Protein AF-A0A3M1JG10-F1 (afdb_monomer)

Secondary structure (DSSP, 8-state):
--------HHHHHHHGGGSPPS-SSSPPP-HHHHHHHHHHHHHTTT-GGGS-HHHH--HHHHHHHHHHHHTTTHHHHHHHHHTT----

Solvent-accessible surface area (backbone atoms only — not comparable to full-atom values): 5427 Å² total; per-residue (Å²): 131,86,88,74,56,68,70,51,71,73,58,40,67,63,40,58,79,72,50,85,72,90,69,89,74,79,80,79,70,67,59,66,44,32,51,18,36,42,54,37,15,50,75,62,75,60,40,47,87,75,41,56,48,92,76,38,38,58,50,66,59,36,53,54,47,52,52,60,32,56,79,65,53,46,57,59,54,47,45,61,68,51,71,79,58,75,92,126

Sequence (88 aa):
MKDFFWFSDAQWARIEPLLPTGTRGKARVDDRRVLSGIVHALKCGGRWADCPREVYGPKKTLYNRFVRWAERGIWEEIFGALAGEEDA

Nearest PDB structures (foldseek):
  5lj3-assembly1_O  TM=4.184E-01  e=4.869E+00  Saccharomyces cerevisiae
  5lj5-assembly1_O  TM=4.184E-01  e=4.869E+00  Saccharomyces cerevisiae

Radius of gyration: 13.09 Å; Cα contacts (8 Å, |Δi|>4): 63; chains: 1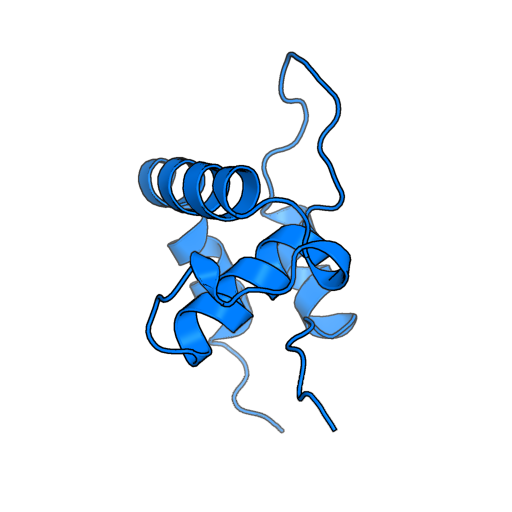; bounding box: 30×34×34 Å

Foldseek 3Di:
DPPQFFDDPVLCVLLVVLDDPDDPDDDDDDPRLLVSLLVRCVVVVVNLVPRDCVRRNDSVSSVVVVVVCVVVCSVVSSCVSPVVDDDD

Structure (mmCIF, N/CA/C/O backbone):
data_AF-A0A3M1JG10-F1
#
_entry.id   AF-A0A3M1JG10-F1
#
loop_
_atom_site.group_PDB
_atom_site.id
_atom_site.type_symbol
_atom_site.label_atom_id
_atom_site.label_alt_id
_atom_site.label_comp_id
_atom_site.label_asym_id
_atom_site.label_entity_id
_atom_site.label_seq_id
_atom_site.pdbx_PDB_ins_code
_atom_site.Cartn_x
_atom_site.Cartn_y
_atom_site.Cartn_z
_atom_site.occupancy
_atom_site.B_iso_or_equiv
_atom_site.auth_seq_id
_atom_site.auth_comp_id
_atom_site.auth_asym_id
_atom_site.auth_atom_id
_atom_site.pdbx_PDB_model_num
ATOM 1 N N . MET A 1 1 ? -1.216 -7.501 -22.036 1.00 47.47 1 MET A N 1
ATOM 2 C CA . MET A 1 1 ? -1.878 -6.459 -21.221 1.00 47.47 1 MET A CA 1
ATOM 3 C C . MET A 1 1 ? -1.136 -6.438 -19.890 1.00 47.47 1 MET A C 1
ATOM 5 O O . MET A 1 1 ? -0.739 -7.511 -19.461 1.00 47.47 1 MET A O 1
ATOM 9 N N . LYS A 1 2 ? -0.786 -5.282 -19.311 1.00 60.34 2 LYS A N 1
ATOM 10 C CA . LYS A 1 2 ? -0.138 -5.288 -17.987 1.00 60.34 2 LYS A CA 1
ATOM 11 C C . LYS A 1 2 ? -1.237 -5.467 -16.944 1.00 60.34 2 LYS A C 1
ATOM 13 O O . LYS A 1 2 ? -2.079 -4.582 -16.821 1.00 60.34 2 LYS A O 1
ATOM 18 N N . ASP A 1 3 ? -1.220 -6.582 -16.223 1.00 83.69 3 ASP A N 1
ATOM 19 C CA . ASP A 1 3 ? -2.187 -6.847 -15.158 1.00 83.69 3 ASP A CA 1
ATOM 20 C C . ASP A 1 3 ? -1.794 -6.044 -13.915 1.00 83.69 3 ASP A C 1
ATOM 22 O O . ASP A 1 3 ? -1.000 -6.457 -13.066 1.00 83.69 3 ASP A O 1
ATOM 26 N N . PHE A 1 4 ? -2.300 -4.815 -13.860 1.00 91.69 4 PHE A N 1
ATOM 27 C CA . PHE A 1 4 ? -2.154 -3.941 -12.708 1.00 91.69 4 PHE A CA 1
ATOM 28 C C . PHE A 1 4 ? -3.092 -4.389 -11.595 1.00 91.69 4 PHE A C 1
ATOM 30 O O . PHE A 1 4 ? -4.258 -4.698 -11.822 1.00 91.69 4 PHE A O 1
ATOM 37 N N . PHE A 1 5 ? -2.581 -4.389 -10.370 1.00 93.75 5 PHE A N 1
ATOM 38 C CA . PHE A 1 5 ? -3.407 -4.627 -9.200 1.00 93.75 5 PHE A CA 1
ATOM 39 C C . PHE A 1 5 ? -4.114 -3.340 -8.778 1.00 93.75 5 PHE A C 1
ATOM 41 O O . PHE A 1 5 ? -3.476 -2.290 -8.678 1.00 93.75 5 PHE A O 1
ATOM 48 N N . TRP A 1 6 ? -5.402 -3.446 -8.480 1.00 95.69 6 TRP A N 1
ATOM 49 C CA . TRP A 1 6 ? -6.202 -2.405 -7.851 1.00 95.69 6 TRP A CA 1
ATOM 50 C C . TRP A 1 6 ? -7.129 -3.055 -6.838 1.00 95.69 6 TRP A C 1
ATOM 52 O O . TRP A 1 6 ? -7.754 -4.068 -7.144 1.00 95.69 6 TRP A O 1
ATOM 62 N N . PHE A 1 7 ? -7.234 -2.466 -5.649 1.00 95.94 7 PHE A N 1
ATOM 63 C CA . PHE A 1 7 ? -8.308 -2.841 -4.733 1.00 95.94 7 PHE A CA 1
ATOM 64 C C . PHE A 1 7 ? -9.655 -2.526 -5.376 1.00 95.94 7 PHE A C 1
ATOM 66 O O . PHE A 1 7 ? -9.798 -1.457 -5.977 1.00 95.94 7 PHE A O 1
ATOM 73 N N . SER A 1 8 ? -10.628 -3.426 -5.240 1.00 95.75 8 SER A N 1
ATOM 74 C CA . SER A 1 8 ? -12.015 -3.162 -5.636 1.00 95.75 8 SER A CA 1
ATOM 75 C C . SER A 1 8 ? -12.647 -2.095 -4.736 1.00 95.75 8 SER A C 1
ATOM 77 O O . SER A 1 8 ? -12.095 -1.750 -3.691 1.00 95.75 8 SER A O 1
ATOM 79 N N . ASP A 1 9 ? -13.803 -1.557 -5.127 1.00 95.81 9 ASP A N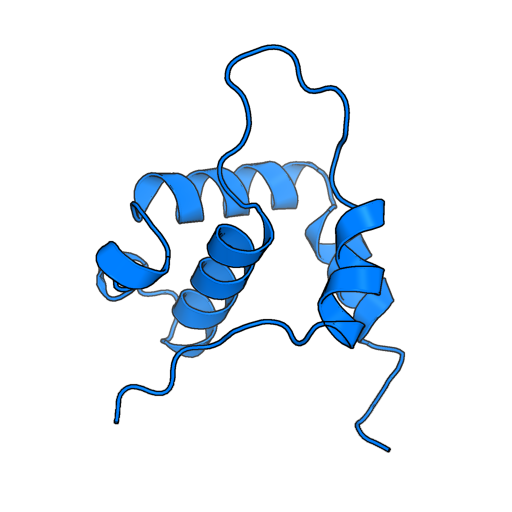 1
ATOM 80 C CA . ASP A 1 9 ? -14.518 -0.583 -4.288 1.00 95.81 9 ASP A CA 1
ATOM 81 C C . ASP A 1 9 ? -14.950 -1.203 -2.954 1.00 95.81 9 ASP A C 1
ATOM 83 O O . ASP A 1 9 ? -14.814 -0.570 -1.912 1.00 95.81 9 ASP A O 1
ATOM 87 N N . ALA A 1 10 ? -15.377 -2.469 -2.974 1.00 95.19 10 ALA A N 1
ATOM 88 C CA . ALA A 1 10 ? -15.758 -3.212 -1.776 1.00 95.19 10 ALA A CA 1
ATOM 89 C C . ALA A 1 10 ? -14.570 -3.420 -0.822 1.00 95.19 10 ALA A C 1
ATOM 91 O O . ALA A 1 10 ? -14.676 -3.153 0.374 1.00 95.19 10 ALA A O 1
ATOM 92 N N . GLN A 1 11 ? -13.411 -3.828 -1.350 1.00 95.69 11 GLN A N 1
ATOM 93 C CA . GLN A 1 11 ? -12.188 -3.937 -0.550 1.00 95.69 11 GLN A CA 1
ATOM 94 C C . GLN A 1 11 ? -11.769 -2.566 -0.016 1.00 95.69 11 GLN A C 1
ATOM 96 O O . GLN A 1 11 ? -11.433 -2.429 1.158 1.00 95.69 11 GLN A O 1
ATOM 101 N N . TRP A 1 12 ? -11.816 -1.532 -0.861 1.00 95.75 12 TRP A N 1
ATOM 102 C CA . TRP A 1 12 ? -11.403 -0.190 -0.473 1.00 95.75 12 TRP A CA 1
ATOM 103 C C . TRP A 1 12 ? -12.277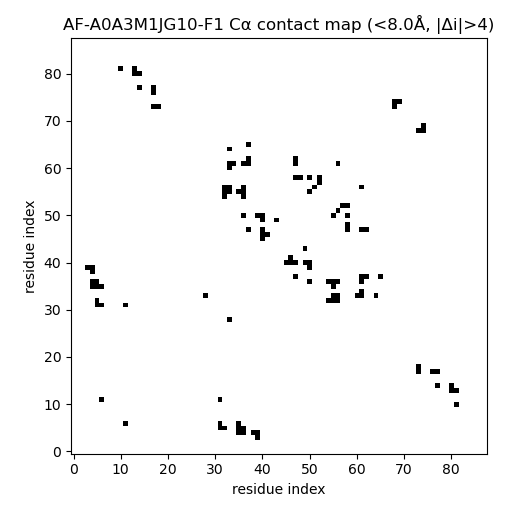 0.405 0.631 1.00 95.75 12 TRP A C 1
ATOM 105 O O . TRP A 1 12 ? -11.735 0.972 1.575 1.00 95.75 12 TRP A O 1
ATOM 115 N N . ALA A 1 13 ? -13.595 0.207 0.576 1.00 95.56 13 ALA A N 1
ATOM 116 C CA . ALA A 1 13 ? -14.524 0.673 1.603 1.00 95.56 13 ALA A CA 1
ATOM 117 C C . ALA A 1 13 ? -14.216 0.101 3.001 1.00 95.56 13 ALA A C 1
ATOM 119 O O . ALA A 1 13 ? -14.501 0.745 4.008 1.00 95.56 13 ALA A O 1
ATOM 120 N N . ARG A 1 14 ? -13.601 -1.087 3.075 1.00 95.00 14 ARG A N 1
ATOM 121 C CA . ARG A 1 14 ? -13.153 -1.711 4.333 1.00 95.00 14 ARG A CA 1
ATOM 122 C C . ARG A 1 14 ? -11.7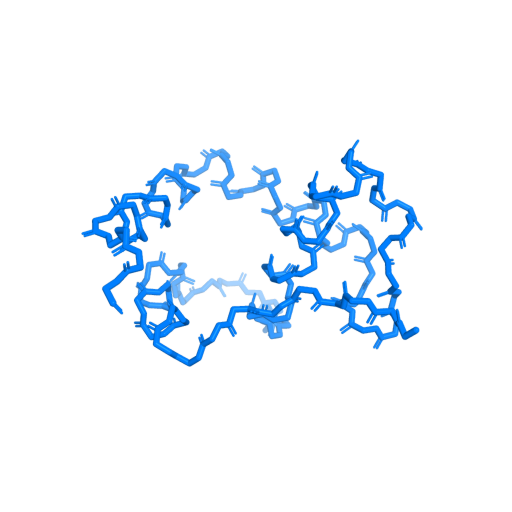87 -1.197 4.786 1.00 95.00 14 ARG A C 1
ATOM 124 O O . ARG A 1 14 ? -11.531 -1.118 5.981 1.00 95.00 14 ARG A O 1
ATOM 131 N N . ILE A 1 15 ? -10.916 -0.852 3.838 1.00 95.38 15 ILE A N 1
ATOM 132 C CA . ILE A 1 15 ? -9.552 -0.376 4.100 1.00 95.38 15 ILE A CA 1
ATOM 133 C C . ILE A 1 15 ? -9.548 1.089 4.535 1.00 95.38 15 ILE A C 1
ATOM 135 O O . ILE A 1 15 ? -8.860 1.439 5.491 1.00 95.38 15 ILE A O 1
ATOM 139 N N . GLU A 1 16 ? -10.277 1.952 3.824 1.00 93.81 16 GLU A N 1
ATOM 140 C CA . GLU A 1 16 ? -10.232 3.408 3.993 1.00 93.81 16 GLU A CA 1
ATOM 141 C C . GLU A 1 16 ? -10.422 3.874 5.452 1.00 93.81 16 GLU A C 1
ATOM 143 O O . GLU A 1 16 ? -9.627 4.707 5.897 1.00 93.81 16 GLU A O 1
ATOM 148 N N . PRO A 1 17 ? -11.367 3.320 6.240 1.00 93.44 17 PRO A N 1
ATOM 149 C CA . PRO A 1 17 ? -11.568 3.725 7.634 1.00 93.44 17 PRO A CA 1
ATOM 150 C C . PRO A 1 17 ? -10.399 3.390 8.571 1.00 93.44 17 PRO A C 1
ATOM 152 O O . PRO A 1 17 ? -10.248 4.036 9.605 1.00 93.44 17 PRO A O 1
ATOM 155 N N . LEU A 1 18 ? -9.571 2.401 8.220 1.00 92.94 18 LEU A N 1
ATOM 156 C CA . LEU A 1 18 ? -8.405 1.972 9.007 1.00 92.94 18 LEU A CA 1
ATOM 157 C C . LEU A 1 18 ? -7.204 2.895 8.786 1.00 92.94 18 LEU A C 1
ATOM 159 O O . LEU A 1 18 ? -6.205 2.859 9.508 1.00 92.94 18 LEU A O 1
ATOM 163 N N . LEU A 1 19 ? -7.264 3.724 7.742 1.00 91.00 19 LEU A N 1
ATOM 164 C CA . LEU A 1 19 ? -6.143 4.564 7.387 1.00 91.00 19 LEU A CA 1
ATOM 165 C C . LEU A 1 19 ? -6.050 5.744 8.350 1.00 91.00 19 LEU A C 1
ATOM 167 O O . LEU A 1 19 ? -7.055 6.373 8.681 1.00 91.00 19 LEU A O 1
ATOM 171 N N . PRO A 1 20 ? -4.838 6.142 8.767 1.00 85.81 20 PRO A N 1
ATOM 172 C CA . PRO A 1 20 ? -4.725 7.174 9.784 1.00 85.81 20 PRO A CA 1
ATOM 173 C C . PRO A 1 20 ? -5.287 8.501 9.276 1.00 85.81 20 PRO A C 1
ATOM 175 O O . PRO A 1 20 ? -4.807 9.000 8.265 1.00 85.81 20 PRO A O 1
ATOM 178 N N . THR A 1 21 ? -6.225 9.135 9.962 1.00 80.50 21 THR A N 1
ATOM 179 C CA . THR A 1 21 ? -6.749 10.452 9.563 1.00 80.50 21 THR A CA 1
ATOM 180 C C . THR A 1 21 ? -5.973 11.589 10.249 1.00 80.50 21 THR A C 1
ATOM 182 O O . THR A 1 21 ? -5.110 11.349 11.094 1.00 80.50 21 THR A O 1
ATOM 185 N N . GLY A 1 22 ? -6.171 12.844 9.818 1.00 70.50 22 GLY A N 1
ATOM 186 C CA . GLY A 1 22 ? -5.671 14.028 10.543 1.00 70.50 22 GLY A CA 1
ATOM 187 C C . GLY A 1 22 ? -4.145 14.166 10.674 1.00 70.50 22 GLY A C 1
ATOM 188 O O . GLY A 1 22 ? -3.652 14.758 11.632 1.00 70.50 22 GLY A O 1
ATOM 189 N N . THR A 1 23 ? -3.362 13.628 9.732 1.00 68.25 23 THR A N 1
ATOM 190 C CA . THR A 1 23 ? -1.889 13.740 9.817 1.00 68.25 23 THR A CA 1
ATOM 191 C C . THR A 1 23 ?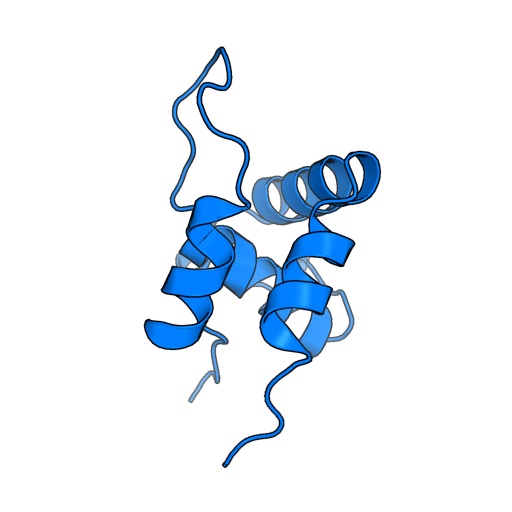 -1.432 15.164 9.527 1.00 68.25 23 THR A C 1
ATOM 193 O O . THR A 1 23 ? -1.745 15.725 8.480 1.00 68.25 23 THR A O 1
ATOM 196 N N . ARG A 1 24 ? -0.636 15.733 10.436 1.00 66.69 24 ARG A N 1
ATOM 197 C CA . ARG A 1 24 ? -0.020 17.052 10.258 1.00 66.69 24 ARG A CA 1
ATOM 198 C C . ARG A 1 24 ? 0.986 17.015 9.101 1.00 66.69 24 ARG A C 1
ATOM 200 O O . ARG A 1 24 ? 1.850 16.140 9.062 1.00 66.69 24 ARG A O 1
ATOM 207 N N . GLY A 1 25 ? 0.904 17.983 8.189 1.00 68.69 25 GLY A N 1
ATOM 208 C CA . GLY A 1 25 ? 1.843 18.138 7.074 1.00 68.69 25 GLY A CA 1
ATOM 209 C C . GLY A 1 25 ? 1.164 18.145 5.705 1.00 68.69 25 GLY A C 1
ATOM 210 O O . GLY A 1 25 ? 0.007 18.532 5.573 1.00 68.69 25 GLY A O 1
ATOM 211 N N . LYS A 1 26 ? 1.914 17.757 4.668 1.00 66.19 26 LYS A N 1
ATOM 212 C CA . LYS A 1 26 ? 1.427 17.746 3.283 1.00 66.19 26 LYS A CA 1
ATOM 213 C C . LYS A 1 26 ? 0.264 16.762 3.133 1.00 66.19 26 LYS A C 1
ATOM 215 O O . LYS A 1 26 ? 0.369 15.623 3.587 1.00 66.19 26 LYS A O 1
ATOM 220 N N . ALA A 1 27 ? -0.791 17.200 2.441 1.00 70.31 27 ALA A N 1
ATOM 221 C CA . ALA A 1 27 ? -1.918 16.351 2.074 1.00 70.31 27 ALA A CA 1
ATOM 222 C C . ALA A 1 27 ? -1.427 15.048 1.428 1.00 70.31 27 ALA A C 1
ATOM 224 O O . ALA A 1 27 ? -0.474 15.044 0.634 1.00 70.31 27 ALA A O 1
ATOM 225 N N . ARG A 1 28 ? -2.060 13.934 1.799 1.00 73.69 28 ARG A N 1
ATOM 226 C CA . ARG A 1 28 ? -1.689 12.631 1.258 1.00 73.69 28 ARG A CA 1
ATOM 227 C C . ARG A 1 28 ? -2.048 12.564 -0.216 1.00 73.69 28 ARG A C 1
ATOM 229 O O . ARG A 1 28 ? -3.076 13.070 -0.651 1.00 73.69 28 ARG A O 1
ATOM 236 N N . VAL A 1 29 ? -1.166 11.926 -0.976 1.00 78.69 29 VAL A N 1
ATOM 237 C CA . VAL A 1 29 ? -1.542 11.393 -2.285 1.00 78.69 29 VAL A CA 1
ATOM 238 C C . VAL A 1 29 ? -2.587 10.299 -2.086 1.00 78.69 29 VAL A C 1
ATOM 240 O O . VAL A 1 29 ? -2.623 9.707 -1.012 1.00 78.69 29 VAL A O 1
ATOM 243 N N . ASP A 1 30 ? -3.373 10.023 -3.122 1.00 90.25 30 ASP A N 1
ATOM 244 C CA . ASP A 1 30 ? -4.358 8.938 -3.160 1.00 90.25 30 ASP A CA 1
ATOM 245 C C . ASP A 1 30 ? -3.809 7.640 -2.532 1.00 90.25 30 ASP A C 1
ATOM 247 O O . ASP A 1 30 ? -2.889 7.004 -3.067 1.00 90.25 30 ASP A O 1
ATOM 251 N N . ASP A 1 31 ? -4.357 7.292 -1.364 1.00 91.88 31 ASP A N 1
ATOM 252 C CA . ASP A 1 31 ? -3.921 6.146 -0.576 1.00 91.88 31 ASP A CA 1
ATOM 253 C C . ASP A 1 31 ? -4.320 4.827 -1.256 1.00 91.88 31 ASP A C 1
ATOM 255 O O . ASP A 1 31 ? -3.548 3.872 -1.176 1.00 91.88 31 ASP A O 1
ATOM 259 N N . ARG A 1 32 ? -5.425 4.780 -2.019 1.00 95.38 32 ARG A N 1
ATOM 260 C CA . ARG A 1 32 ? -5.846 3.583 -2.770 1.00 95.38 32 ARG A CA 1
ATOM 261 C C . ARG A 1 32 ? -4.849 3.249 -3.848 1.00 95.38 32 ARG A C 1
ATOM 263 O O . ARG A 1 32 ? -4.435 2.095 -3.980 1.00 95.38 32 ARG A O 1
ATOM 270 N N . ARG A 1 33 ? -4.411 4.267 -4.586 1.00 95.69 33 ARG A N 1
ATOM 271 C CA . ARG A 1 33 ? -3.368 4.122 -5.601 1.00 95.69 33 ARG A CA 1
ATOM 272 C C . ARG A 1 33 ? -2.055 3.647 -4.991 1.00 95.69 33 ARG A C 1
ATOM 274 O O . ARG A 1 33 ? -1.442 2.717 -5.508 1.00 95.69 33 ARG A O 1
ATOM 281 N N . VAL A 1 34 ? -1.613 4.270 -3.897 1.00 94.56 34 VAL A N 1
ATOM 282 C CA . VAL A 1 34 ? -0.354 3.886 -3.236 1.00 94.56 34 VAL A CA 1
ATOM 283 C C . VAL A 1 34 ? -0.424 2.454 -2.717 1.00 94.56 34 VAL A C 1
ATOM 285 O O . VAL A 1 34 ? 0.501 1.681 -2.955 1.00 94.56 34 VAL A O 1
ATOM 288 N N . LEU A 1 35 ? -1.516 2.080 -2.052 1.00 95.56 35 LEU A N 1
ATOM 289 C CA . LEU A 1 35 ? -1.672 0.743 -1.494 1.00 95.56 35 LEU A CA 1
ATOM 290 C C . LEU A 1 35 ? -1.738 -0.325 -2.585 1.00 95.56 35 LEU A C 1
ATOM 292 O O . LEU A 1 35 ? -1.061 -1.347 -2.492 1.00 95.56 35 LEU A O 1
ATOM 296 N N . SER A 1 36 ? -2.472 -0.041 -3.661 1.00 96.06 36 SER A N 1
ATOM 297 C CA . SER A 1 36 ? -2.539 -0.913 -4.834 1.00 96.06 36 SER A CA 1
ATOM 298 C C . SER A 1 36 ? -1.156 -1.117 -5.464 1.00 96.06 36 SER A C 1
ATOM 300 O O . SER A 1 36 ? -0.784 -2.240 -5.800 1.00 96.06 36 SER A O 1
ATOM 302 N N . GLY A 1 37 ? -0.342 -0.058 -5.539 1.00 95.69 37 GLY A N 1
ATOM 303 C CA . GLY A 1 37 ? 1.035 -0.138 -6.030 1.00 95.69 37 GLY A CA 1
ATOM 304 C C . GLY A 1 37 ? 1.979 -0.922 -5.125 1.00 95.69 37 GLY A C 1
ATOM 305 O O . GLY A 1 37 ? 2.890 -1.588 -5.618 1.00 95.69 37 GLY A O 1
ATOM 306 N N . ILE A 1 38 ? 1.762 -0.871 -3.809 1.00 95.81 38 ILE A N 1
ATOM 307 C CA . ILE A 1 38 ? 2.509 -1.692 -2.852 1.00 95.81 38 ILE A CA 1
ATOM 308 C C . ILE A 1 38 ? 2.179 -3.170 -3.065 1.00 95.81 38 ILE A C 1
ATOM 310 O O . ILE A 1 38 ? 3.094 -3.965 -3.260 1.00 95.81 38 ILE A O 1
ATOM 314 N N . VAL A 1 39 ? 0.896 -3.537 -3.117 1.00 94.88 39 VAL A N 1
ATOM 315 C CA . VAL A 1 39 ? 0.488 -4.931 -3.355 1.00 94.88 39 VAL A CA 1
ATOM 316 C C . VAL A 1 39 ? 0.958 -5.425 -4.722 1.00 94.88 39 VAL A C 1
ATOM 318 O O . VAL A 1 39 ? 1.449 -6.547 -4.824 1.00 94.88 39 VAL A O 1
ATOM 321 N N . HIS A 1 40 ? 0.894 -4.589 -5.762 1.00 94.88 40 HIS A N 1
ATOM 322 C CA . HIS A 1 40 ? 1.459 -4.922 -7.069 1.00 94.88 40 HIS A CA 1
ATOM 323 C C . HIS A 1 40 ? 2.961 -5.235 -6.975 1.00 94.88 40 HIS A C 1
ATOM 325 O O . HIS A 1 40 ? 3.403 -6.272 -7.460 1.00 94.88 40 HIS A O 1
ATOM 331 N N . ALA A 1 41 ? 3.745 -4.385 -6.301 1.00 94.25 41 ALA A N 1
ATOM 332 C CA . ALA A 1 41 ? 5.176 -4.618 -6.117 1.00 94.25 41 ALA A CA 1
ATOM 333 C C . ALA A 1 41 ? 5.463 -5.920 -5.349 1.00 94.25 41 ALA A C 1
ATOM 335 O O . ALA A 1 41 ? 6.393 -6.640 -5.708 1.00 94.25 41 ALA A O 1
ATOM 336 N N . LEU A 1 42 ? 4.657 -6.246 -4.332 1.00 92.62 42 LEU A N 1
ATOM 337 C CA . LEU A 1 42 ? 4.769 -7.499 -3.579 1.00 92.62 42 LEU A CA 1
ATOM 338 C C . LEU A 1 42 ? 4.443 -8.723 -4.450 1.00 92.62 42 LEU A C 1
ATOM 340 O O . LEU A 1 42 ? 5.209 -9.684 -4.439 1.00 92.62 42 LEU A O 1
ATOM 344 N N . LYS A 1 43 ? 3.387 -8.663 -5.275 1.00 89.94 43 LYS A N 1
ATOM 345 C CA . LYS A 1 43 ? 3.058 -9.711 -6.263 1.00 89.94 43 LYS A CA 1
ATOM 346 C C . LYS A 1 43 ? 4.172 -9.916 -7.296 1.00 89.94 43 LYS A C 1
ATOM 348 O O . LYS A 1 43 ? 4.396 -11.034 -7.741 1.00 89.94 43 LYS A O 1
ATOM 353 N N . CYS A 1 44 ? 4.913 -8.858 -7.619 1.00 89.12 44 CYS A N 1
ATOM 354 C CA . CYS A 1 44 ? 6.085 -8.891 -8.499 1.00 89.12 44 CYS A CA 1
ATOM 355 C C . CYS A 1 44 ? 7.400 -9.256 -7.768 1.00 89.12 44 CYS A C 1
ATOM 357 O O . CYS A 1 44 ? 8.486 -8.923 -8.245 1.00 89.12 44 CYS A O 1
ATOM 359 N N . GLY A 1 45 ? 7.335 -9.901 -6.597 1.00 88.62 45 GLY A N 1
ATOM 360 C CA . GLY A 1 45 ? 8.514 -10.361 -5.851 1.00 88.62 45 GLY A CA 1
ATOM 361 C C . GLY A 1 45 ? 9.234 -9.270 -5.051 1.00 88.62 45 GLY A C 1
ATOM 362 O O . GLY A 1 45 ? 10.433 -9.373 -4.805 1.00 88.62 45 GLY A O 1
ATOM 363 N N . GLY A 1 46 ? 8.541 -8.190 -4.678 1.00 85.50 46 GLY A N 1
ATOM 364 C CA . GLY A 1 46 ? 9.100 -7.098 -3.869 1.00 85.50 46 GLY A CA 1
ATOM 365 C C . GLY A 1 46 ? 9.999 -6.130 -4.645 1.00 85.50 46 GLY A C 1
ATOM 366 O O . GLY A 1 46 ? 10.715 -5.317 -4.055 1.00 85.50 46 GLY A O 1
ATOM 367 N N . ARG A 1 47 ? 9.975 -6.180 -5.981 1.00 89.12 47 ARG A N 1
ATOM 368 C CA . ARG A 1 47 ? 10.795 -5.329 -6.849 1.00 89.12 47 ARG A CA 1
ATOM 369 C C . ARG A 1 47 ? 10.149 -3.957 -7.048 1.00 89.12 47 ARG A C 1
ATOM 371 O O . ARG A 1 47 ? 9.564 -3.660 -8.083 1.00 89.12 47 ARG A O 1
ATOM 378 N N . TRP A 1 48 ? 10.308 -3.068 -6.067 1.00 90.25 48 TRP A N 1
ATOM 379 C CA . TRP A 1 48 ? 9.753 -1.701 -6.093 1.00 90.25 48 TRP A CA 1
ATOM 380 C C . TRP A 1 48 ? 10.125 -0.878 -7.335 1.00 90.25 48 TRP A C 1
ATOM 382 O O . TRP A 1 48 ? 9.398 0.041 -7.706 1.00 90.25 48 TRP A O 1
ATOM 392 N N . ALA A 1 49 ? 11.280 -1.163 -7.945 1.00 86.25 49 ALA A N 1
ATOM 393 C CA . ALA A 1 49 ? 11.755 -0.483 -9.147 1.00 86.25 49 ALA A CA 1
ATOM 394 C C . ALA A 1 49 ? 10.932 -0.818 -10.399 1.00 86.25 49 ALA A C 1
ATOM 396 O O . ALA A 1 49 ? 10.879 0.009 -11.305 1.00 86.25 49 ALA A O 1
ATOM 397 N N . ASP A 1 50 ? 10.274 -1.977 -10.418 1.00 84.69 50 ASP A N 1
ATOM 398 C CA . ASP A 1 50 ? 9.462 -2.426 -11.550 1.00 84.69 50 ASP A CA 1
ATOM 399 C C . ASP A 1 50 ? 8.022 -1.907 -11.470 1.00 84.69 50 ASP A C 1
ATOM 401 O O . ASP A 1 50 ? 7.248 -2.060 -12.413 1.00 84.69 50 ASP A O 1
ATOM 405 N N . CYS A 1 51 ? 7.650 -1.280 -10.349 1.00 90.44 51 CYS A N 1
ATOM 406 C CA . CYS A 1 51 ? 6.320 -0.730 -10.162 1.00 90.44 51 CYS A CA 1
ATOM 407 C C . CYS A 1 51 ? 6.143 0.522 -11.052 1.00 90.44 51 CYS A C 1
ATOM 409 O O . CYS A 1 51 ? 6.904 1.488 -10.895 1.00 90.44 51 CYS A O 1
ATOM 411 N N . PRO A 1 52 ? 5.169 0.537 -11.984 1.00 91.88 52 PRO A N 1
ATOM 412 C CA . PRO A 1 52 ? 5.013 1.631 -12.937 1.00 91.88 52 PRO A CA 1
ATOM 413 C C . PRO A 1 52 ? 4.715 2.961 -12.239 1.00 91.88 52 PRO A C 1
ATOM 415 O O . PRO A 1 52 ? 3.699 3.121 -11.551 1.00 91.88 52 PRO A O 1
ATOM 418 N N . ARG A 1 53 ? 5.601 3.944 -12.434 1.00 93.06 53 ARG A N 1
ATOM 419 C CA . ARG A 1 53 ? 5.525 5.253 -11.767 1.00 93.06 53 ARG A CA 1
ATOM 420 C C . ARG A 1 53 ? 4.304 6.051 -12.211 1.00 93.06 53 ARG A C 1
ATOM 422 O O . ARG A 1 53 ? 3.737 6.793 -11.415 1.00 93.06 53 ARG A O 1
ATOM 429 N N . GLU A 1 54 ? 3.937 5.929 -13.474 1.00 93.56 54 GLU A N 1
ATOM 430 C CA . GLU A 1 54 ? 2.787 6.574 -14.096 1.00 93.56 54 GLU A CA 1
ATOM 431 C C . GLU A 1 54 ? 1.451 6.041 -13.563 1.00 93.56 54 GLU A C 1
ATOM 433 O O . GLU A 1 54 ? 0.481 6.791 -13.523 1.00 93.56 54 GLU A O 1
ATOM 438 N N . VAL A 1 55 ? 1.418 4.791 -13.083 1.00 94.25 55 VAL A N 1
ATOM 439 C CA . VAL A 1 55 ? 0.207 4.152 -12.547 1.00 94.25 55 VAL A CA 1
ATOM 440 C C . VAL A 1 55 ? 0.094 4.363 -11.041 1.00 94.25 55 VAL A C 1
ATOM 442 O O . VAL A 1 55 ? -0.925 4.851 -10.561 1.00 94.25 55 VAL A O 1
ATOM 445 N N . TYR A 1 56 ? 1.145 4.040 -10.283 1.00 94.44 56 TYR A N 1
ATOM 446 C CA . TYR A 1 56 ? 1.079 4.001 -8.816 1.00 94.44 56 TYR A CA 1
ATOM 447 C C . TYR A 1 56 ? 1.784 5.165 -8.117 1.00 94.44 56 TYR A C 1
ATOM 449 O O . TYR A 1 56 ? 1.593 5.410 -6.922 1.00 94.44 56 TYR A O 1
ATOM 457 N N . GLY A 1 57 ? 2.581 5.926 -8.861 1.00 92.88 57 GLY A N 1
ATOM 458 C CA . GLY A 1 57 ? 3.397 7.009 -8.336 1.00 92.88 57 GLY A CA 1
ATOM 459 C C . GLY A 1 57 ? 4.834 6.588 -8.002 1.00 92.88 57 GLY A C 1
ATOM 460 O O . GLY A 1 57 ? 5.293 5.501 -8.343 1.00 92.88 57 GLY A O 1
ATOM 461 N N . PRO A 1 58 ? 5.613 7.479 -7.364 1.00 94.25 58 PRO A N 1
ATOM 462 C CA . PRO A 1 58 ? 7.041 7.257 -7.154 1.00 94.25 58 PRO A CA 1
ATOM 463 C C . PRO A 1 58 ? 7.333 6.061 -6.236 1.00 94.25 58 PRO A C 1
ATOM 465 O O . PRO A 1 58 ? 6.821 6.006 -5.120 1.00 94.25 58 PRO A O 1
ATOM 468 N N . LYS A 1 59 ? 8.274 5.190 -6.630 1.00 94.19 59 LYS A N 1
ATOM 469 C CA . LYS A 1 59 ? 8.735 4.040 -5.820 1.00 94.19 59 LYS A CA 1
ATOM 470 C C . LYS A 1 59 ? 9.100 4.394 -4.373 1.00 94.19 59 LYS A C 1
ATOM 472 O O . LYS A 1 59 ? 8.783 3.654 -3.450 1.00 94.19 59 LYS A O 1
ATOM 477 N N . LYS A 1 60 ? 9.708 5.569 -4.159 1.00 93.94 60 LYS A N 1
ATOM 478 C CA . LYS A 1 60 ? 10.064 6.074 -2.822 1.00 93.94 60 LYS A CA 1
ATOM 479 C C . LYS A 1 60 ? 8.825 6.310 -1.954 1.00 93.94 60 LYS A C 1
ATOM 481 O O . LYS A 1 60 ? 8.869 6.060 -0.758 1.00 93.94 60 LYS A O 1
ATOM 486 N N . THR A 1 61 ? 7.725 6.773 -2.547 1.00 93.12 61 THR A N 1
ATOM 487 C CA . THR A 1 61 ? 6.452 6.960 -1.841 1.00 93.12 61 THR A CA 1
ATOM 488 C C . THR A 1 61 ? 5.856 5.619 -1.429 1.00 93.12 61 THR A C 1
ATOM 490 O O . THR A 1 61 ? 5.429 5.501 -0.285 1.00 93.12 61 THR A O 1
ATOM 493 N N . LEU A 1 62 ? 5.877 4.619 -2.319 1.00 95.00 62 LEU A N 1
ATOM 494 C CA . LEU A 1 62 ? 5.391 3.266 -2.023 1.00 95.00 62 LEU A CA 1
ATOM 495 C C . LEU A 1 62 ? 6.185 2.641 -0.868 1.00 95.00 62 LEU A C 1
ATOM 497 O O . LEU A 1 62 ? 5.605 2.277 0.150 1.00 95.00 62 LEU A O 1
ATOM 501 N N . TYR A 1 63 ? 7.517 2.623 -0.982 1.00 95.06 63 TYR A N 1
ATOM 502 C CA . TYR A 1 63 ? 8.401 2.045 0.031 1.00 95.06 63 TYR A CA 1
ATOM 503 C C . TYR A 1 63 ? 8.281 2.751 1.388 1.00 95.06 63 TYR A C 1
ATOM 505 O O . TYR A 1 63 ? 8.068 2.110 2.413 1.00 95.06 63 TYR A O 1
ATOM 513 N N . ASN A 1 64 ? 8.345 4.088 1.407 1.00 93.94 64 ASN A N 1
ATOM 514 C CA . ASN A 1 64 ? 8.232 4.840 2.657 1.00 93.94 64 ASN A CA 1
ATOM 515 C C . ASN A 1 64 ? 6.872 4.634 3.327 1.00 93.94 64 ASN A C 1
ATOM 517 O O . ASN A 1 64 ? 6.785 4.660 4.552 1.00 93.94 64 ASN A O 1
ATOM 521 N N . ARG A 1 65 ? 5.803 4.478 2.537 1.00 93.25 65 ARG A N 1
ATOM 522 C CA . ARG A 1 65 ? 4.478 4.184 3.075 1.00 93.25 65 ARG A CA 1
ATOM 523 C C . ARG A 1 65 ? 4.432 2.781 3.663 1.00 93.25 65 ARG A C 1
ATOM 525 O O . ARG A 1 65 ? 3.956 2.644 4.782 1.00 93.25 65 ARG A O 1
ATOM 532 N N . PHE A 1 66 ? 4.965 1.796 2.942 1.00 95.44 66 PHE A N 1
ATOM 533 C CA . PHE A 1 66 ? 5.050 0.416 3.402 1.00 95.44 66 PHE A CA 1
ATOM 534 C C . PHE A 1 66 ? 5.726 0.311 4.769 1.00 95.44 66 PHE A C 1
ATOM 536 O O . PHE A 1 66 ? 5.108 -0.196 5.701 1.00 95.44 66 PHE A O 1
ATOM 543 N N . VAL A 1 67 ? 6.923 0.887 4.913 1.00 95.62 67 VAL A N 1
ATOM 544 C CA . VAL A 1 67 ? 7.674 0.871 6.179 1.00 95.62 67 VAL A CA 1
ATOM 545 C C . VAL A 1 67 ? 6.902 1.575 7.297 1.00 95.62 67 VAL A C 1
ATOM 547 O O . VAL A 1 67 ? 6.665 0.986 8.344 1.00 95.62 67 VAL A O 1
ATOM 550 N N . ARG A 1 68 ? 6.425 2.806 7.063 1.00 93.44 68 ARG A N 1
ATOM 551 C CA . ARG A 1 68 ? 5.707 3.584 8.091 1.00 93.44 68 ARG A CA 1
ATOM 552 C C . ARG A 1 68 ? 4.416 2.932 8.565 1.00 93.44 68 ARG A C 1
ATOM 554 O O . ARG A 1 68 ? 3.959 3.226 9.662 1.00 93.44 68 ARG A O 1
ATOM 561 N N . TRP A 1 69 ? 3.753 2.168 7.705 1.00 93.31 69 TRP A N 1
ATOM 562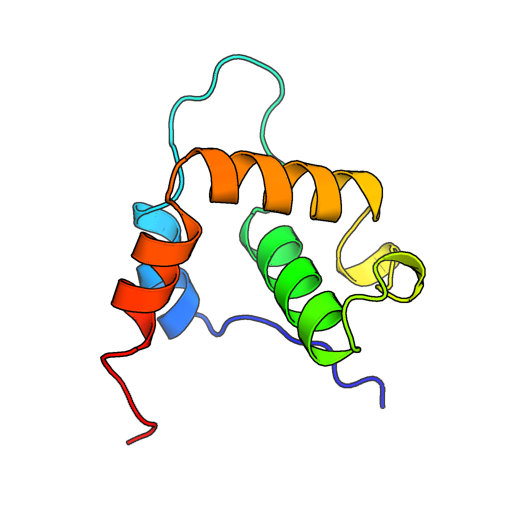 C CA . TRP A 1 69 ? 2.528 1.466 8.072 1.00 93.31 69 TRP A CA 1
ATOM 563 C C . TRP A 1 69 ? 2.817 0.151 8.789 1.00 93.31 69 TRP A C 1
ATOM 565 O O . TRP A 1 69 ? 2.088 -0.170 9.720 1.00 93.31 69 TRP A O 1
ATOM 575 N N . ALA A 1 70 ? 3.920 -0.526 8.454 1.00 94.81 70 ALA A N 1
ATOM 576 C CA . ALA A 1 70 ? 4.407 -1.683 9.207 1.00 94.81 70 ALA A CA 1
ATOM 577 C C . ALA A 1 70 ? 4.808 -1.304 10.634 1.00 94.81 70 ALA A C 1
ATOM 579 O O . ALA A 1 70 ? 4.350 -1.921 11.584 1.00 94.81 70 ALA A O 1
ATOM 580 N N . GLU A 1 71 ? 5.552 -0.210 10.807 1.00 95.38 71 GLU A N 1
ATOM 581 C CA . GLU A 1 71 ? 5.915 0.318 12.134 1.00 95.38 71 GLU A CA 1
ATOM 582 C C . GLU A 1 71 ? 4.700 0.677 13.006 1.00 95.38 71 GLU A C 1
ATOM 584 O O . GLU A 1 71 ? 4.825 0.826 14.219 1.00 95.38 71 GLU A O 1
ATOM 589 N N . ARG A 1 72 ? 3.528 0.855 12.392 1.00 92.94 72 ARG A N 1
ATOM 590 C CA . ARG A 1 72 ? 2.292 1.272 13.058 1.00 92.94 72 ARG A CA 1
ATOM 591 C C . ARG A 1 72 ? 1.266 0.154 13.223 1.00 92.94 72 ARG A C 1
ATOM 593 O O . ARG A 1 72 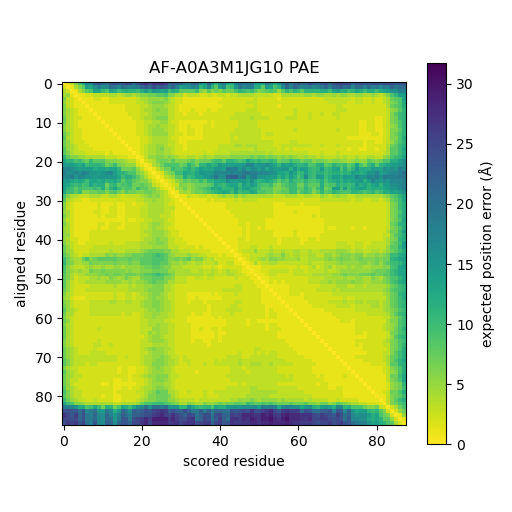? 0.201 0.446 13.751 1.00 92.94 72 ARG A O 1
ATOM 600 N N . GLY A 1 73 ? 1.549 -1.062 12.758 1.00 94.94 73 GLY A N 1
ATOM 601 C CA . GLY A 1 73 ? 0.597 -2.176 12.821 1.00 94.94 73 GLY A CA 1
ATOM 602 C C . GLY A 1 73 ? -0.579 -2.081 11.833 1.00 94.94 73 GLY A C 1
ATOM 603 O O . GLY A 1 73 ? -1.557 -2.812 11.951 1.00 94.94 73 GLY A O 1
ATOM 604 N N . ILE A 1 74 ? -0.529 -1.157 10.866 1.00 94.56 74 ILE A N 1
ATOM 605 C CA . ILE A 1 74 ? -1.664 -0.894 9.961 1.00 94.56 74 ILE A CA 1
ATOM 606 C C . ILE A 1 74 ? -1.854 -2.047 8.969 1.00 94.56 74 ILE A C 1
ATOM 608 O O . ILE A 1 74 ? -2.967 -2.302 8.513 1.00 94.56 74 ILE A O 1
ATOM 612 N N . TRP A 1 75 ? -0.779 -2.747 8.600 1.00 95.06 75 TRP A N 1
ATOM 613 C CA . TRP A 1 75 ? -0.878 -3.870 7.666 1.00 95.06 75 TRP A CA 1
ATOM 614 C C . TRP A 1 75 ? -1.656 -5.038 8.261 1.00 95.06 75 TRP A C 1
ATOM 616 O O . TRP A 1 75 ? -2.408 -5.691 7.545 1.00 95.06 75 TRP A O 1
ATOM 626 N N . GLU A 1 76 ? -1.508 -5.261 9.559 1.00 94.56 76 GLU A N 1
ATOM 627 C CA . GLU A 1 76 ? -2.213 -6.268 10.334 1.00 94.56 76 GLU A CA 1
ATOM 628 C C . GLU A 1 76 ? -3.711 -5.948 10.403 1.00 94.56 76 GLU A C 1
ATOM 630 O O . GLU A 1 76 ? -4.532 -6.834 10.170 1.00 94.56 76 GLU A O 1
ATOM 635 N N . GLU A 1 77 ? -4.074 -4.680 10.625 1.00 94.56 77 GLU A N 1
ATOM 636 C CA . GLU A 1 77 ? -5.471 -4.224 10.582 1.00 94.56 77 GLU A CA 1
ATOM 637 C C . GLU A 1 77 ? -6.08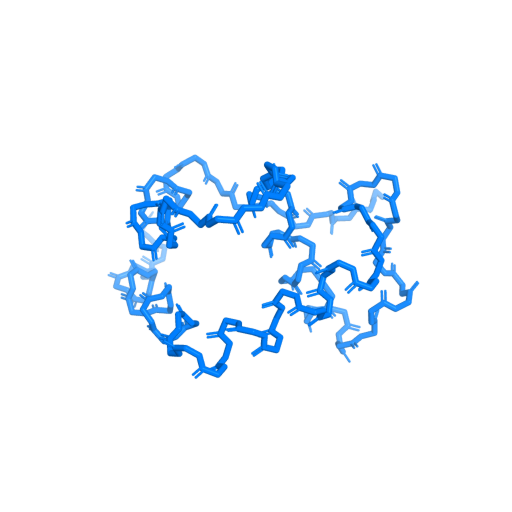8 -4.423 9.191 1.00 94.56 77 GLU A C 1
ATOM 639 O O . GLU A 1 77 ? -7.179 -4.981 9.063 1.00 94.56 77 GLU A O 1
ATOM 644 N N . ILE A 1 78 ? -5.372 -4.018 8.136 1.00 94.81 78 ILE A N 1
ATOM 645 C CA . ILE A 1 78 ? -5.814 -4.195 6.746 1.00 94.81 78 ILE A CA 1
ATOM 646 C C . ILE A 1 78 ? -5.982 -5.681 6.419 1.00 94.81 78 ILE A C 1
ATOM 648 O O . ILE A 1 78 ? -6.984 -6.068 5.820 1.00 94.81 78 ILE A O 1
ATOM 652 N N . PHE A 1 79 ? -5.020 -6.522 6.807 1.00 93.62 79 PHE A N 1
ATOM 653 C CA . PHE A 1 79 ? -5.098 -7.960 6.581 1.00 93.62 79 PHE A CA 1
ATOM 654 C C . PHE A 1 79 ? -6.298 -8.563 7.312 1.00 93.62 79 PHE A C 1
ATOM 656 O O . PHE A 1 79 ? -7.084 -9.265 6.686 1.00 93.62 79 PHE A O 1
ATOM 663 N N . GLY A 1 80 ? -6.499 -8.237 8.592 1.00 94.25 80 GLY A N 1
ATOM 664 C CA . GLY A 1 80 ? -7.651 -8.709 9.362 1.00 94.25 80 GLY A CA 1
ATOM 665 C C . GLY A 1 80 ? -8.990 -8.275 8.762 1.00 94.25 80 GLY A C 1
ATOM 666 O O . GLY A 1 80 ? -9.931 -9.064 8.713 1.00 94.25 80 GLY A O 1
ATOM 667 N N . ALA A 1 81 ? -9.070 -7.051 8.236 1.00 93.00 81 ALA A N 1
ATOM 668 C CA . ALA A 1 81 ? -10.281 -6.549 7.598 1.00 93.00 81 ALA A CA 1
ATOM 669 C C . ALA A 1 81 ? -10.623 -7.261 6.282 1.00 93.00 81 ALA A C 1
ATOM 671 O O . ALA A 1 81 ? -11.802 -7.300 5.927 1.00 93.00 81 ALA A O 1
ATOM 672 N N . LEU A 1 82 ? -9.631 -7.806 5.570 1.00 92.62 82 LEU A N 1
ATOM 673 C CA . LEU A 1 82 ? -9.812 -8.485 4.281 1.00 92.62 82 LEU A CA 1
ATOM 674 C C . LEU A 1 82 ? -9.860 -10.017 4.394 1.00 92.62 82 LEU A C 1
ATOM 676 O O . LEU A 1 82 ? -10.574 -10.648 3.628 1.00 92.62 82 LEU A O 1
ATOM 680 N N . ALA A 1 83 ? -9.145 -10.620 5.346 1.00 86.62 83 ALA A N 1
ATOM 681 C CA . ALA A 1 83 ? -9.003 -12.075 5.489 1.00 86.62 83 ALA A CA 1
ATOM 682 C C . ALA A 1 83 ? -10.280 -12.804 5.962 1.00 86.62 83 ALA A C 1
ATOM 684 O O . ALA A 1 83 ? -10.281 -14.025 6.074 1.00 86.62 83 ALA A O 1
ATOM 685 N N . GLY A 1 84 ? -11.358 -12.069 6.250 1.00 68.56 84 GLY A N 1
ATOM 686 C CA . GLY A 1 84 ? -12.667 -12.628 6.603 1.00 68.56 84 GLY A CA 1
ATOM 687 C C . GLY A 1 84 ? -13.545 -13.025 5.4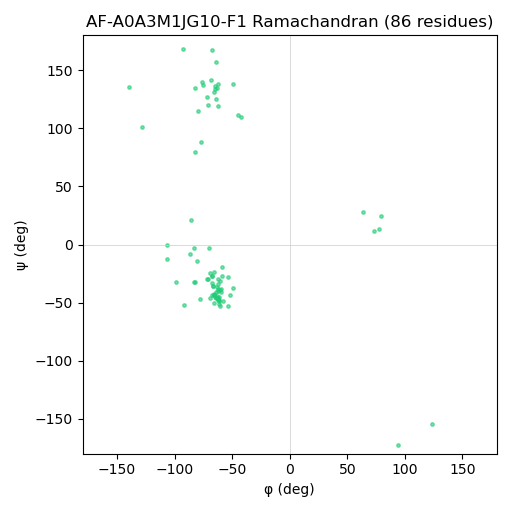11 1.00 68.56 84 GLY A C 1
ATOM 688 O O . GLY A 1 84 ? -14.641 -13.526 5.637 1.00 68.56 84 GLY A O 1
ATOM 689 N N . GLU A 1 85 ? -13.100 -12.795 4.174 1.00 55.88 85 GLU A N 1
ATOM 690 C CA . GLU A 1 85 ? -13.788 -13.228 2.952 1.00 55.88 85 GLU A CA 1
ATOM 691 C C . GLU A 1 85 ? -12.806 -13.991 2.054 1.00 55.88 85 GLU A C 1
ATOM 693 O O . GLU A 1 85 ? -11.978 -13.399 1.363 1.00 55.88 85 GLU A O 1
ATOM 698 N N . GLU A 1 86 ? -12.900 -15.323 2.077 1.00 49.72 86 GLU A N 1
ATOM 699 C CA . GLU A 1 86 ? -12.665 -16.106 0.863 1.00 49.72 86 GLU A CA 1
ATOM 700 C C . GLU A 1 86 ? -13.780 -15.742 -0.123 1.00 49.72 86 GLU A C 1
ATOM 702 O O . GLU A 1 86 ? -14.935 -15.600 0.283 1.00 49.72 86 GLU A O 1
ATOM 707 N N . ASP A 1 87 ? -13.416 -15.538 -1.389 1.00 46.91 87 ASP A N 1
ATOM 708 C CA . ASP A 1 87 ? -14.334 -15.229 -2.484 1.00 46.91 87 ASP A CA 1
ATOM 709 C C . ASP A 1 87 ? -15.577 -16.147 -2.432 1.00 46.91 87 ASP A C 1
ATOM 711 O O . ASP A 1 87 ? -15.471 -17.357 -2.648 1.00 46.91 87 ASP A O 1
ATOM 715 N N . ALA A 1 88 ? -16.742 -15.567 -2.123 1.00 37.19 88 ALA A N 1
ATOM 716 C CA . ALA A 1 88 ? -18.050 -16.189 -2.331 1.00 37.19 88 ALA A CA 1
ATOM 717 C C . ALA A 1 88 ? -18.559 -15.888 -3.746 1.00 37.19 88 ALA A C 1
ATOM 719 O O . ALA A 1 88 ? -18.393 -14.729 -4.198 1.00 37.19 88 ALA A O 1
#

Mean predicted aligned error: 5.11 Å

pLDDT: mean 87.67, std 12.93, range [37.19, 96.06]